Protein AF-A0A441Y5N7-F1 (afdb_monomer)

pLDDT: mean 93.0, std 8.42, range [45.09, 98.5]

Secondary structure (DSSP, 8-state):
--HHHHHHHHHHHHHHHHHHHTTT-GGGHHHHHHHHHHHHHHHT--HHHHHHHHHHHHHHHHHHHHHHHHHH-TTSTTTTT-S--

Radius of gyration: 15.26 Å; Cα contacts (8 Å, |Δi|>4): 60; chains: 1; bounding box: 32×27×36 Å

Foldseek 3Di:
DDPVVLVVVLVVLQVLLVLLVCLPDPVCVVVLLVVLVVCCVVVVHDSVVSSVVSSVVSPVSNVVSLVVLVVCPCPDPSNVRHPSD

Solvent-accessible surface area (backbone atoms only — not comparable to full-atom values): 4674 Å² total; per-residue (Å²): 131,54,74,67,58,50,52,51,52,50,52,52,42,45,51,56,41,49,50,26,50,55,50,79,40,70,88,47,49,67,58,54,53,50,52,22,49,57,46,13,65,76,68,74,44,60,51,69,60,35,42,52,50,52,51,51,49,26,45,50,47,27,55,52,49,36,51,49,42,58,74,62,33,79,87,28,76,60,41,71,65,37,80,71,120

Mean predicted aligned error: 3.82 Å

Structure (mmCIF, N/CA/C/O backbone):
data_AF-A0A441Y5N7-F1
#
_entry.id   AF-A0A441Y5N7-F1
#
loop_
_atom_site.group_PDB
_atom_site.id
_atom_site.type_symbol
_atom_site.label_atom_id
_atom_site.label_alt_id
_atom_site.label_comp_id
_atom_site.label_asym_id
_atom_site.label_entity_id
_atom_site.label_seq_id
_atom_site.pdbx_PDB_ins_code
_atom_site.Cartn_x
_atom_site.Cartn_y
_atom_site.Cartn_z
_atom_site.occupancy
_atom_site.B_iso_or_equiv
_atom_site.auth_seq_id
_atom_site.auth_comp_id
_atom_site.auth_asym_id
_atom_site.auth_atom_id
_atom_site.pdbx_PDB_model_num
ATOM 1 N N . MET A 1 1 ? 13.739 5.798 -22.119 1.00 72.19 1 MET A N 1
ATOM 2 C CA . MET A 1 1 ? 13.501 6.114 -20.69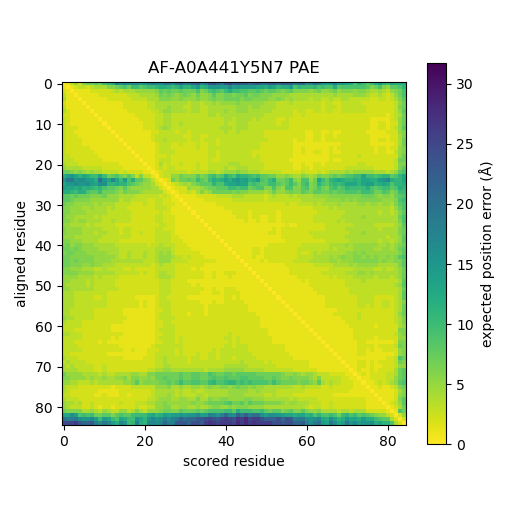3 1.00 72.19 1 MET A CA 1
ATOM 3 C C . MET A 1 1 ? 14.714 6.872 -20.177 1.00 72.19 1 MET A C 1
ATOM 5 O O . MET A 1 1 ? 15.820 6.405 -20.417 1.00 72.19 1 MET A O 1
ATOM 9 N N . THR A 1 2 ? 14.541 8.045 -19.565 1.00 94.19 2 THR A N 1
ATOM 10 C CA . THR A 1 2 ? 15.670 8.760 -18.940 1.00 94.19 2 THR A CA 1
ATOM 11 C C . THR A 1 2 ? 16.080 8.054 -17.640 1.00 94.19 2 THR A C 1
ATOM 13 O O . THR A 1 2 ? 15.248 7.351 -17.058 1.00 94.19 2 THR A O 1
ATOM 16 N N . PRO A 1 3 ? 17.322 8.228 -17.152 1.00 93.69 3 PRO A N 1
ATOM 17 C CA . PRO A 1 3 ? 17.739 7.671 -15.863 1.00 93.69 3 PRO A CA 1
ATOM 18 C C . PRO A 1 3 ? 16.813 8.084 -14.709 1.00 93.69 3 PRO A C 1
ATOM 20 O O . PRO A 1 3 ? 16.336 7.228 -13.972 1.00 93.69 3 PRO A O 1
ATOM 23 N N . ALA A 1 4 ? 16.441 9.366 -14.645 1.00 95.62 4 ALA A N 1
ATOM 24 C CA . ALA A 1 4 ? 15.522 9.882 -13.630 1.00 95.62 4 ALA A CA 1
ATOM 25 C C . ALA A 1 4 ? 14.132 9.219 -13.684 1.00 95.62 4 ALA A C 1
ATOM 27 O O . ALA A 1 4 ? 13.560 8.881 -12.651 1.00 95.62 4 ALA A O 1
ATO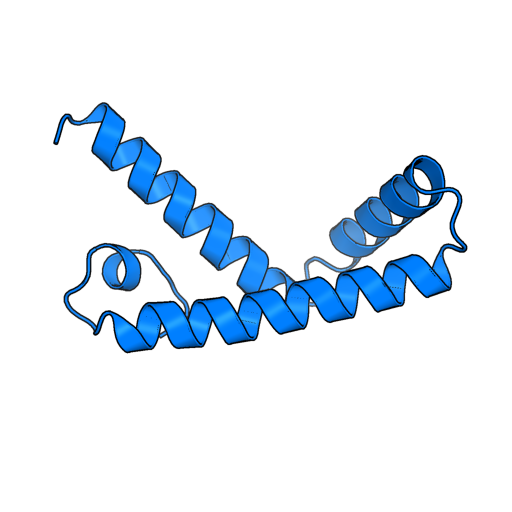M 28 N N . LEU A 1 5 ? 13.592 8.972 -14.886 1.00 94.88 5 LEU A N 1
ATOM 29 C CA . LEU A 1 5 ? 12.302 8.291 -15.028 1.00 94.88 5 LEU A CA 1
ATOM 30 C C . LEU A 1 5 ? 12.373 6.832 -14.554 1.00 94.88 5 LEU A C 1
ATOM 32 O O . LEU A 1 5 ? 11.409 6.321 -13.988 1.00 94.88 5 LEU A O 1
ATOM 36 N N . ARG A 1 6 ? 13.522 6.170 -14.744 1.00 94.69 6 ARG A N 1
ATOM 37 C CA . ARG A 1 6 ? 13.752 4.817 -14.224 1.00 94.69 6 ARG A CA 1
ATOM 38 C C . ARG A 1 6 ? 13.749 4.804 -12.702 1.00 94.69 6 ARG A C 1
ATOM 40 O O . ARG A 1 6 ? 13.069 3.971 -12.121 1.00 94.69 6 ARG A O 1
ATOM 47 N N . GLU A 1 7 ? 14.494 5.705 -12.070 1.00 96.31 7 GLU A N 1
ATOM 48 C CA . GLU A 1 7 ? 14.559 5.805 -10.605 1.00 96.31 7 GLU A CA 1
ATOM 49 C C . GLU A 1 7 ? 13.185 6.084 -9.999 1.00 96.31 7 GLU A C 1
ATOM 51 O O . GLU A 1 7 ? 12.801 5.442 -9.025 1.00 96.31 7 GLU A O 1
ATOM 56 N N . TYR A 1 8 ? 12.402 6.957 -10.635 1.00 96.50 8 TYR A N 1
ATOM 57 C CA . TYR A 1 8 ? 11.033 7.224 -10.213 1.00 96.50 8 TYR A CA 1
ATOM 58 C C . TYR A 1 8 ? 10.143 5.976 -10.301 1.00 96.50 8 TYR A C 1
ATOM 60 O O . TYR A 1 8 ? 9.395 5.681 -9.371 1.00 96.50 8 TYR A O 1
ATOM 68 N N . ALA A 1 9 ? 10.260 5.198 -11.381 1.00 95.31 9 ALA A N 1
ATOM 69 C CA . ALA A 1 9 ? 9.523 3.944 -11.530 1.00 95.31 9 ALA A CA 1
ATOM 70 C C . ALA A 1 9 ? 9.943 2.886 -10.492 1.00 95.31 9 ALA A C 1
ATOM 72 O O . ALA A 1 9 ? 9.089 2.155 -9.984 1.00 95.31 9 ALA A O 1
ATOM 73 N N . VAL A 1 10 ? 11.235 2.821 -10.146 1.00 95.94 10 VAL A N 1
ATOM 74 C CA . VAL A 1 10 ? 11.736 1.947 -9.070 1.00 95.94 10 VAL A CA 1
ATOM 75 C C . VAL A 1 10 ? 11.140 2.369 -7.731 1.00 95.94 10 VAL A C 1
ATOM 77 O O . VAL A 1 10 ? 10.532 1.544 -7.056 1.00 95.94 10 VAL A O 1
ATOM 80 N N . ALA A 1 11 ? 11.250 3.649 -7.371 1.00 96.38 11 ALA A N 1
ATOM 81 C CA . ALA A 1 11 ? 10.710 4.168 -6.117 1.00 96.38 11 ALA A CA 1
ATOM 82 C C . ALA 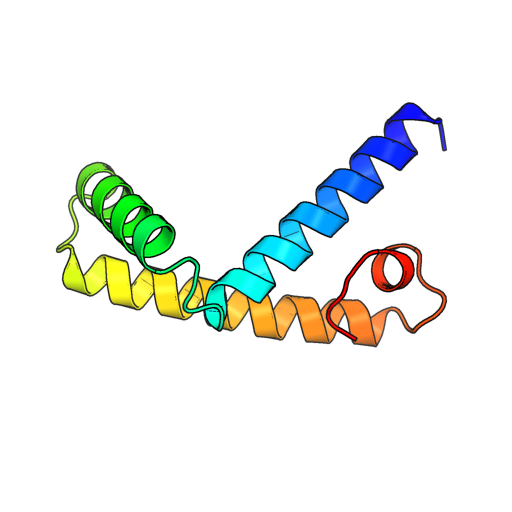A 1 11 ? 9.194 3.938 -6.011 1.00 96.38 11 ALA A C 1
ATOM 84 O O . ALA A 1 11 ? 8.712 3.471 -4.982 1.00 96.38 11 ALA A O 1
ATOM 85 N N . GLY A 1 12 ? 8.451 4.186 -7.094 1.00 96.38 12 GLY A N 1
ATOM 86 C CA . GLY A 1 12 ? 7.017 3.908 -7.159 1.00 96.38 12 GLY A CA 1
ATOM 87 C C . GLY A 1 12 ? 6.693 2.431 -6.932 1.00 96.38 12 GLY A C 1
ATOM 88 O O . GLY A 1 12 ? 5.814 2.117 -6.136 1.00 96.38 12 GLY A O 1
ATOM 89 N N . THR A 1 13 ? 7.444 1.524 -7.562 1.00 97.06 13 THR A N 1
ATOM 90 C CA . THR A 1 13 ? 7.264 0.075 -7.370 1.00 97.06 13 THR A CA 1
ATOM 91 C C . THR A 1 13 ? 7.525 -0.333 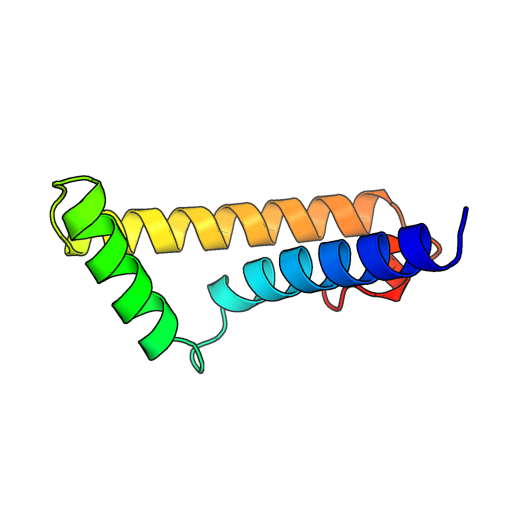-5.920 1.00 97.06 13 THR A C 1
ATOM 93 O O . THR A 1 13 ? 6.703 -1.022 -5.324 1.00 97.06 13 THR A O 1
ATOM 96 N N . LEU A 1 14 ? 8.625 0.142 -5.329 1.00 96.19 14 LEU A N 1
ATOM 97 C CA . LEU A 1 14 ? 8.987 -0.168 -3.944 1.00 96.19 14 LEU A CA 1
ATOM 98 C C . LEU A 1 14 ? 7.967 0.379 -2.937 1.00 96.19 14 LEU A C 1
ATOM 100 O O . LEU A 1 14 ? 7.668 -0.289 -1.953 1.00 96.19 14 LEU A O 1
ATOM 104 N N . HIS A 1 15 ? 7.399 1.566 -3.172 1.00 95.62 15 HIS A N 1
ATOM 105 C CA . HIS A 1 15 ? 6.353 2.114 -2.306 1.00 95.62 15 HIS A CA 1
ATOM 106 C C . HIS A 1 15 ? 5.065 1.287 -2.349 1.00 95.62 15 HIS A C 1
ATOM 108 O O . HIS A 1 15 ? 4.469 1.042 -1.300 1.00 95.62 15 HIS A O 1
ATOM 114 N N . LEU A 1 16 ? 4.643 0.846 -3.537 1.00 96.44 16 LEU A N 1
ATOM 115 C CA . LEU A 1 16 ? 3.453 0.005 -3.688 1.00 96.44 16 LEU A CA 1
ATOM 116 C C . LEU A 1 16 ? 3.656 -1.374 -3.046 1.00 96.44 16 LEU A C 1
ATOM 118 O O . LEU A 1 16 ? 2.751 -1.865 -2.371 1.00 96.44 16 LEU A O 1
ATOM 122 N N . ASP A 1 17 ? 4.851 -1.950 -3.192 1.00 95.44 17 ASP A N 1
ATOM 123 C CA . ASP A 1 17 ? 5.221 -3.226 -2.574 1.00 95.44 17 ASP A CA 1
ATOM 124 C C . ASP A 1 17 ? 5.297 -3.126 -1.045 1.00 95.44 17 ASP A C 1
ATOM 126 O O . ASP A 1 17 ? 4.733 -3.952 -0.329 1.00 95.44 17 ASP A O 1
ATOM 130 N N . HIS A 1 18 ? 5.902 -2.056 -0.526 1.00 93.25 18 HIS A N 1
ATOM 131 C CA . HIS A 1 18 ? 5.942 -1.799 0.910 1.00 93.25 18 HIS A CA 1
ATOM 132 C C . HIS A 1 18 ? 4.537 -1.611 1.497 1.00 93.25 18 HIS A C 1
ATOM 134 O O . HIS A 1 18 ? 4.231 -2.181 2.543 1.00 93.25 18 HIS A O 1
ATOM 140 N N . LEU A 1 19 ? 3.655 -0.874 0.811 1.00 93.88 19 LEU A N 1
ATOM 141 C CA . LEU A 1 19 ? 2.269 -0.698 1.249 1.00 93.88 19 LEU A CA 1
ATOM 142 C C . LEU A 1 19 ? 1.515 -2.037 1.311 1.00 93.88 19 LEU A C 1
ATOM 144 O O . LEU A 1 19 ? 0.750 -2.258 2.247 1.00 93.88 19 LEU A O 1
ATOM 148 N N . ALA A 1 20 ? 1.763 -2.948 0.364 1.00 94.44 20 ALA A N 1
ATOM 149 C CA . ALA A 1 20 ? 1.217 -4.304 0.403 1.00 94.44 20 ALA A CA 1
ATOM 150 C C . ALA A 1 20 ? 1.749 -5.092 1.612 1.00 94.44 20 ALA A C 1
ATOM 152 O O . ALA A 1 20 ? 0.975 -5.708 2.345 1.00 94.44 20 ALA A O 1
ATOM 153 N N . ALA A 1 21 ? 3.053 -5.005 1.891 1.00 92.38 21 ALA A N 1
ATOM 154 C CA . ALA A 1 21 ? 3.673 -5.676 3.034 1.00 92.38 21 ALA A CA 1
ATOM 155 C C . ALA A 1 21 ? 3.153 -5.177 4.399 1.00 92.38 21 ALA A C 1
ATOM 157 O O . ALA A 1 21 ? 3.166 -5.924 5.382 1.00 92.38 21 ALA A O 1
ATOM 158 N N . MET A 1 22 ? 2.652 -3.939 4.488 1.00 92.50 22 MET A N 1
ATOM 159 C CA . MET A 1 22 ? 2.085 -3.394 5.729 1.00 92.50 22 MET A CA 1
ATOM 160 C C . MET A 1 22 ? 0.828 -4.135 6.212 1.00 92.50 22 MET A C 1
ATOM 162 O O . MET A 1 22 ? 0.520 -4.062 7.409 1.00 92.50 22 MET A O 1
ATOM 166 N N . ALA A 1 23 ? 0.106 -4.842 5.333 1.00 91.00 23 ALA A N 1
ATOM 167 C CA . ALA A 1 23 ? -1.080 -5.614 5.709 1.00 91.00 23 ALA A CA 1
ATOM 168 C C . ALA A 1 23 ? -0.745 -6.673 6.777 1.00 91.00 23 ALA A C 1
ATOM 170 O O . ALA A 1 23 ? -1.321 -6.654 7.869 1.00 91.00 23 ALA A O 1
ATOM 171 N N . ASP A 1 24 ? 0.277 -7.492 6.515 1.00 80.12 24 ASP A N 1
ATOM 172 C CA . ASP A 1 24 ? 0.639 -8.655 7.337 1.00 80.12 24 ASP A CA 1
ATOM 173 C C . ASP A 1 24 ? 1.772 -8.376 8.337 1.00 80.12 24 ASP A C 1
ATOM 175 O O . ASP A 1 24 ? 2.000 -9.144 9.277 1.00 80.12 24 ASP A O 1
ATOM 179 N N . ASN A 1 25 ? 2.494 -7.263 8.178 1.00 76.75 25 ASN A N 1
ATOM 180 C CA . ASN A 1 25 ? 3.653 -6.977 9.011 1.00 76.75 25 ASN A CA 1
ATOM 181 C C . ASN A 1 25 ? 3.258 -6.433 10.398 1.00 76.75 25 ASN A C 1
ATOM 183 O O . ASN A 1 25 ? 2.797 -5.296 10.557 1.00 76.75 25 ASN A O 1
ATOM 187 N N . ASN A 1 26 ? 3.485 -7.247 11.431 1.00 76.81 26 ASN A N 1
ATOM 188 C CA . ASN A 1 26 ? 3.305 -6.853 12.829 1.00 76.81 26 ASN A CA 1
ATOM 189 C C . ASN A 1 26 ? 4.358 -5.847 13.318 1.00 76.81 26 ASN A C 1
ATOM 191 O O . ASN A 1 26 ? 4.087 -5.128 14.282 1.00 76.81 26 ASN A O 1
ATOM 195 N N . ALA A 1 27 ? 5.521 -5.752 12.663 1.00 81.12 27 ALA A N 1
ATOM 196 C CA . ALA A 1 27 ? 6.548 -4.768 13.012 1.00 81.12 27 ALA A CA 1
ATOM 197 C C . ALA A 1 27 ? 6.035 -3.325 12.843 1.00 81.12 27 ALA A C 1
ATOM 199 O O . ALA A 1 27 ? 6.364 -2.447 13.635 1.00 81.12 27 ALA A O 1
ATOM 200 N N . GLU A 1 28 ? 5.119 -3.108 11.895 1.00 83.94 28 GLU A N 1
ATOM 201 C CA . GLU A 1 28 ? 4.538 -1.799 11.578 1.00 83.94 28 GLU A CA 1
ATOM 202 C C . GLU A 1 28 ? 3.289 -1.464 12.414 1.00 83.94 28 GLU A C 1
ATOM 204 O O . GLU A 1 28 ? 2.544 -0.532 12.106 1.00 83.94 28 GLU A O 1
ATOM 209 N N . LYS A 1 29 ? 3.011 -2.208 13.494 1.00 88.38 29 LYS A N 1
ATOM 210 C CA . LYS A 1 29 ? 1.804 -2.000 14.314 1.00 88.38 29 LYS A CA 1
ATOM 211 C C . LYS A 1 29 ? 1.695 -0.571 14.858 1.00 88.38 29 LYS A C 1
ATOM 213 O O . LYS A 1 29 ? 0.604 -0.004 14.858 1.00 88.38 29 LYS A O 1
ATOM 218 N N . HIS A 1 30 ? 2.807 0.017 15.298 1.00 91.38 30 HIS A N 1
ATOM 219 C CA . HIS A 1 30 ? 2.826 1.395 15.801 1.00 91.38 30 HIS A CA 1
ATOM 220 C C . HIS A 1 30 ? 2.563 2.421 14.696 1.00 91.38 30 HIS A C 1
ATOM 222 O O . HIS A 1 30 ? 1.821 3.376 14.919 1.00 91.38 30 HIS A O 1
ATOM 228 N N . VAL A 1 31 ? 3.105 2.192 13.497 1.00 91.94 31 VAL A N 1
ATOM 229 C CA . VAL A 1 31 ? 2.866 3.047 12.328 1.00 91.94 31 VAL A CA 1
ATOM 230 C C . VAL A 1 31 ? 1.397 2.983 11.920 1.00 91.94 31 VAL A C 1
ATOM 232 O O . VAL A 1 31 ? 0.753 4.023 11.815 1.00 91.94 31 VAL A O 1
ATOM 235 N N . LYS A 1 32 ? 0.818 1.780 11.809 1.00 93.81 32 LYS A N 1
ATOM 236 C CA . LYS A 1 32 ? -0.615 1.598 11.518 1.00 93.81 32 LYS A CA 1
ATOM 237 C C . LYS A 1 32 ? -1.513 2.269 12.560 1.00 93.81 32 LYS A C 1
ATOM 239 O O . LYS A 1 32 ? -2.501 2.903 12.201 1.00 93.81 32 LYS A O 1
ATOM 244 N N . ALA A 1 33 ? -1.165 2.169 13.844 1.00 94.56 33 ALA A N 1
ATOM 245 C CA . ALA A 1 33 ? -1.922 2.812 14.916 1.00 94.56 33 ALA A CA 1
ATOM 246 C C . ALA A 1 33 ? -1.882 4.344 14.824 1.00 94.56 33 ALA A C 1
ATOM 248 O O . ALA A 1 33 ? -2.916 4.986 15.001 1.00 94.56 33 ALA A O 1
ATOM 249 N N . ARG A 1 34 ? -0.711 4.919 14.522 1.00 96.44 34 ARG A N 1
ATOM 250 C CA . ARG A 1 34 ? -0.556 6.361 14.308 1.00 96.44 34 ARG A CA 1
ATOM 251 C C . ARG A 1 34 ? -1.367 6.834 13.101 1.00 96.44 34 ARG A C 1
ATOM 253 O O . ARG A 1 34 ? -2.128 7.784 13.233 1.00 96.44 34 ARG A O 1
ATOM 260 N N . LEU A 1 35 ? -1.251 6.144 11.966 1.00 95.75 35 LEU A N 1
ATOM 261 C CA . LEU A 1 35 ? -1.998 6.477 10.751 1.00 95.75 35 LEU A CA 1
ATOM 262 C C . LEU A 1 35 ? -3.511 6.429 10.985 1.00 95.75 35 LEU A C 1
ATOM 264 O O . LEU A 1 35 ? -4.225 7.324 10.552 1.00 95.75 35 LEU A O 1
ATOM 268 N N . ALA A 1 36 ? -4.007 5.428 11.716 1.00 97.25 36 ALA A N 1
ATOM 269 C CA . ALA A 1 36 ? -5.426 5.349 12.050 1.00 97.25 36 ALA A CA 1
ATOM 270 C C . ALA A 1 36 ? -5.897 6.523 12.929 1.00 97.25 36 ALA A C 1
ATOM 272 O O . ALA A 1 36 ? -7.017 6.993 12.754 1.00 97.25 36 ALA A O 1
ATOM 273 N N . ALA A 1 37 ? -5.056 7.011 13.848 1.00 98.12 37 ALA A N 1
ATOM 274 C CA . ALA A 1 37 ? -5.372 8.182 14.666 1.00 98.12 37 ALA A CA 1
ATOM 275 C C . ALA A 1 37 ? -5.442 9.461 13.820 1.00 98.12 37 ALA A C 1
ATOM 277 O O . ALA A 1 37 ? -6.438 10.175 13.878 1.00 98.12 37 ALA A O 1
ATOM 278 N N . GLU A 1 38 ? -4.438 9.692 12.972 1.00 98.12 38 GLU A N 1
ATOM 279 C CA . GLU A 1 38 ? -4.405 10.840 12.056 1.00 98.12 38 GLU A CA 1
ATOM 280 C C . GLU A 1 38 ? -5.598 10.821 11.080 1.00 98.12 38 GLU A C 1
ATOM 282 O O . GLU A 1 38 ? -6.229 11.849 10.838 1.00 98.12 38 GLU A O 1
ATOM 287 N N . LEU A 1 39 ? -5.965 9.643 10.563 1.00 97.94 39 LEU A N 1
ATOM 288 C CA . LEU A 1 39 ? -7.132 9.468 9.694 1.00 97.94 39 LEU A CA 1
ATOM 289 C C . LEU A 1 39 ? -8.456 9.669 10.441 1.00 97.94 39 LEU A C 1
ATOM 291 O O . LEU A 1 39 ? -9.375 10.261 9.887 1.00 97.94 39 LEU A O 1
ATOM 295 N N . SER A 1 40 ? -8.565 9.204 11.687 1.00 98.50 40 SER A N 1
ATOM 296 C CA . SER A 1 40 ? -9.753 9.405 12.527 1.00 98.50 40 SER A CA 1
ATOM 297 C C . SER A 1 40 ? -10.030 10.887 12.755 1.00 98.50 40 SER A C 1
ATOM 299 O O . SER A 1 40 ? -11.163 11.327 12.554 1.00 98.50 40 SER A O 1
ATOM 301 N N . GLU A 1 41 ? -8.993 11.664 13.070 1.00 98.25 41 GLU A N 1
ATOM 302 C CA . GLU A 1 41 ? -9.097 13.118 13.202 1.00 98.25 41 GLU A CA 1
ATOM 303 C C . GLU A 1 41 ? -9.467 13.784 11.872 1.00 98.25 41 GLU A C 1
ATOM 305 O O . GLU A 1 41 ? -10.411 14.573 11.820 1.00 98.25 41 GLU A O 1
ATOM 310 N N . ALA A 1 42 ? -8.773 13.440 10.783 1.00 98.19 42 ALA A N 1
ATOM 311 C CA . ALA A 1 42 ? -8.991 14.061 9.477 1.00 98.19 42 ALA A CA 1
ATOM 312 C C . ALA A 1 42 ? -10.375 13.756 8.876 1.00 98.19 42 ALA A C 1
ATOM 314 O O . ALA A 1 42 ? -10.946 14.599 8.185 1.00 98.19 42 ALA A O 1
ATOM 315 N N . LEU A 1 43 ? -10.910 12.558 9.122 1.00 97.50 43 LEU A N 1
ATOM 316 C CA . LEU A 1 43 ? -12.196 12.101 8.587 1.00 97.50 43 LEU A CA 1
ATOM 317 C C . LEU A 1 43 ? -13.372 12.364 9.540 1.00 97.50 43 LEU A C 1
ATOM 319 O O . LEU A 1 43 ? -14.522 12.203 9.134 1.00 97.50 43 LEU A O 1
ATOM 323 N N . GLY A 1 44 ? -13.112 12.737 10.798 1.00 97.81 44 GLY A N 1
ATOM 324 C CA . GLY A 1 44 ? -14.145 12.888 11.827 1.00 97.81 44 GLY A CA 1
ATOM 325 C C . GLY A 1 44 ? -14.869 11.577 12.159 1.00 97.81 44 GLY A C 1
ATOM 326 O O . GLY A 1 44 ? -16.048 11.594 12.512 1.00 97.81 44 GLY A O 1
ATOM 327 N N . GLN A 1 45 ? -14.188 10.438 12.007 1.00 98.19 45 GLN A N 1
ATOM 328 C CA . GLN A 1 45 ? -14.749 9.096 12.198 1.00 98.19 45 GLN A CA 1
ATOM 329 C C . GLN A 1 45 ? -14.213 8.436 13.476 1.00 98.19 45 GLN A C 1
ATOM 331 O O . GLN A 1 45 ? -13.080 8.725 13.871 1.00 98.19 45 GLN A O 1
ATOM 336 N N . PRO A 1 46 ? -14.966 7.519 14.116 1.00 98.38 46 PRO A N 1
ATOM 337 C CA . PRO A 1 46 ? -14.479 6.779 15.278 1.00 98.38 46 PRO A CA 1
ATOM 338 C C . PRO A 1 46 ? -13.186 6.010 14.978 1.00 98.38 46 PRO A C 1
ATOM 340 O O . PRO A 1 46 ? -13.058 5.360 13.941 1.00 98.38 46 PRO A O 1
ATOM 343 N N . LEU A 1 47 ? -12.227 6.052 15.907 1.00 97.94 47 LEU A N 1
ATOM 344 C CA . LEU A 1 47 ? -10.901 5.456 15.713 1.00 97.94 47 LEU A CA 1
ATOM 345 C C . LEU A 1 47 ? -10.952 3.955 15.398 1.0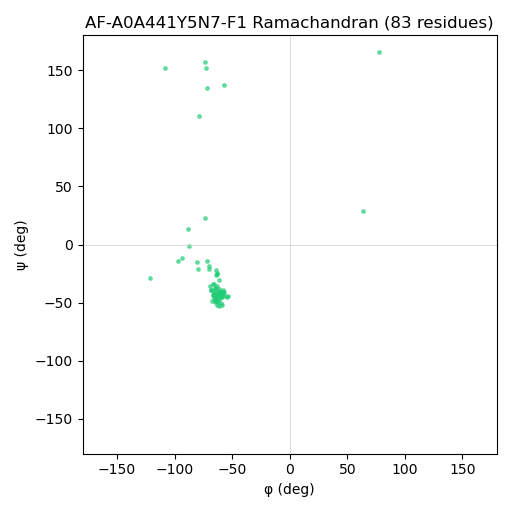0 97.94 47 LEU A C 1
ATOM 347 O O . LEU A 1 47 ? -10.180 3.478 14.569 1.00 97.94 47 LEU A O 1
ATOM 351 N N . ASP A 1 48 ? -11.842 3.206 16.047 1.00 97.12 48 ASP A N 1
ATOM 352 C CA . ASP A 1 48 ? -11.961 1.764 15.813 1.00 97.12 48 ASP A CA 1
ATOM 353 C C . ASP A 1 48 ? -12.539 1.446 14.426 1.00 97.12 48 ASP A C 1
ATOM 355 O O . ASP A 1 48 ? -12.046 0.530 13.763 1.00 97.12 48 ASP A O 1
ATOM 359 N N . ASP A 1 49 ? -13.471 2.265 13.929 1.00 97.88 49 ASP A N 1
ATOM 360 C CA . ASP A 1 49 ? -13.986 2.149 12.561 1.00 97.88 49 ASP A CA 1
ATOM 361 C C . ASP A 1 49 ? -12.867 2.419 11.546 1.00 97.88 49 ASP A C 1
ATOM 363 O O . ASP A 1 49 ? -12.659 1.645 10.611 1.00 97.88 49 ASP A O 1
ATOM 367 N N . VAL A 1 50 ? -12.075 3.474 11.764 1.00 98.12 50 VAL A N 1
ATOM 368 C CA . VAL A 1 50 ? -10.942 3.817 10.892 1.00 98.12 50 VAL A CA 1
ATOM 369 C C . VAL A 1 50 ? -9.852 2.751 10.924 1.00 98.12 50 VAL A C 1
ATOM 371 O O . VAL A 1 50 ? -9.288 2.430 9.880 1.00 98.12 50 VAL A O 1
ATOM 374 N N . ARG A 1 51 ? -9.562 2.149 12.084 1.00 96.62 51 ARG A N 1
ATOM 375 C CA . ARG A 1 51 ? -8.628 1.015 12.180 1.00 96.62 51 ARG A CA 1
ATOM 376 C C . ARG A 1 51 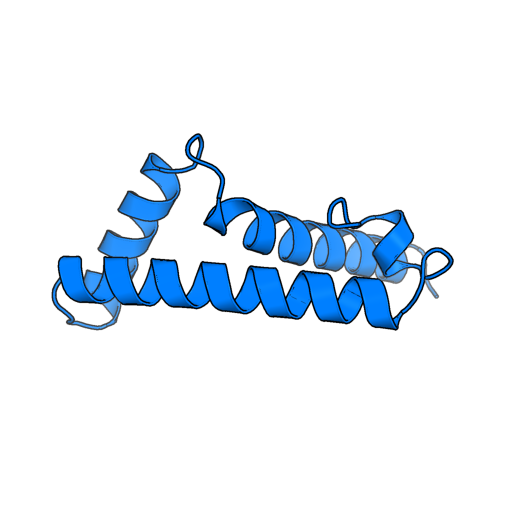? -9.084 -0.154 11.317 1.00 96.62 51 ARG A C 1
ATOM 378 O O . ARG A 1 51 ? -8.262 -0.722 10.598 1.00 96.62 51 ARG A O 1
ATOM 385 N N . GLN A 1 52 ? -10.372 -0.492 11.370 1.00 96.25 52 GLN A N 1
ATOM 386 C CA . GLN A 1 52 ? -10.927 -1.570 10.559 1.00 96.25 52 GLN A CA 1
ATOM 387 C C . GLN A 1 52 ? -10.885 -1.228 9.065 1.00 96.25 52 GLN A C 1
ATOM 389 O O . GLN A 1 52 ? -10.485 -2.064 8.256 1.00 96.25 52 GLN A O 1
ATOM 394 N N . LEU A 1 53 ? -11.237 0.004 8.69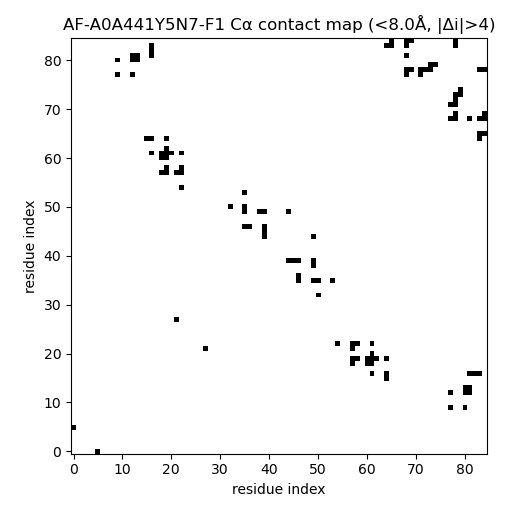2 1.00 97.25 53 LEU A N 1
ATOM 395 C CA . LEU A 1 53 ? -11.172 0.473 7.307 1.00 97.25 53 LEU A CA 1
ATOM 396 C C . LEU A 1 53 ? -9.736 0.473 6.767 1.00 97.25 53 LEU A C 1
ATOM 398 O O . LEU A 1 53 ? -9.507 0.001 5.656 1.00 97.25 53 LEU A O 1
ATOM 402 N N . LEU A 1 54 ? -8.764 0.934 7.558 1.00 96.44 54 LEU A N 1
ATOM 403 C CA . LEU A 1 54 ? -7.347 0.919 7.193 1.00 96.44 54 LEU A CA 1
ATOM 404 C C . LEU A 1 54 ? -6.835 -0.514 7.015 1.00 96.44 54 LEU A C 1
ATOM 406 O O . LEU A 1 54 ? -6.144 -0.798 6.040 1.00 96.44 54 LEU A O 1
ATOM 410 N N . ALA A 1 55 ? -7.195 -1.431 7.917 1.00 95.06 55 ALA A N 1
ATOM 411 C CA . ALA A 1 55 ? -6.841 -2.842 7.783 1.00 95.06 55 ALA A CA 1
ATOM 412 C C . ALA A 1 55 ? -7.426 -3.458 6.499 1.00 95.06 55 ALA A C 1
ATOM 414 O O . ALA A 1 55 ? -6.709 -4.139 5.765 1.00 95.06 55 ALA A O 1
ATOM 415 N N . ASN A 1 56 ? -8.694 -3.167 6.192 1.00 96.38 56 ASN A N 1
ATOM 416 C CA . ASN A 1 56 ? -9.353 -3.636 4.972 1.00 96.38 56 ASN A CA 1
ATOM 417 C C . ASN A 1 56 ? -8.681 -3.074 3.712 1.00 96.38 56 ASN A C 1
ATOM 419 O O . ASN A 1 56 ? -8.445 -3.822 2.767 1.00 96.38 56 ASN A O 1
ATOM 423 N N . LEU A 1 57 ? -8.338 -1.782 3.707 1.00 97.00 57 LEU A N 1
ATOM 424 C CA . LEU A 1 57 ? -7.656 -1.127 2.590 1.00 97.00 57 LEU A CA 1
ATOM 425 C C . LEU A 1 57 ? -6.283 -1.747 2.325 1.00 97.00 57 LEU A C 1
ATOM 427 O O . LEU A 1 57 ? -5.966 -2.059 1.181 1.00 97.00 57 LEU A O 1
ATOM 431 N N . LEU A 1 58 ? -5.482 -1.960 3.372 1.00 95.94 58 LEU A N 1
ATOM 432 C CA . LEU A 1 58 ? -4.159 -2.573 3.233 1.00 95.94 58 LEU A CA 1
ATOM 433 C C . LEU A 1 58 ? -4.262 -4.015 2.726 1.00 95.94 58 LEU A C 1
ATOM 435 O O . LEU A 1 58 ? -3.494 -4.409 1.852 1.00 95.94 58 LEU A O 1
ATOM 439 N N . SER A 1 59 ? -5.227 -4.788 3.231 1.00 95.94 59 SER A N 1
ATOM 440 C CA . SER A 1 59 ? -5.461 -6.164 2.782 1.00 95.94 59 SER A CA 1
ATOM 441 C C . SER A 1 59 ? -5.914 -6.228 1.318 1.00 95.94 59 SER A C 1
ATOM 443 O O . SER A 1 59 ? -5.389 -7.039 0.555 1.00 95.94 59 SER A O 1
ATOM 445 N N . ALA A 1 60 ? -6.831 -5.346 0.907 1.00 97.88 60 ALA A N 1
ATOM 446 C CA . ALA A 1 60 ? -7.279 -5.249 -0.480 1.00 97.88 60 ALA A CA 1
ATOM 447 C C . ALA A 1 60 ? -6.121 -4.870 -1.415 1.00 97.88 60 ALA A C 1
ATOM 449 O O . ALA A 1 60 ? -5.858 -5.586 -2.380 1.00 97.88 60 ALA A O 1
ATOM 450 N N . HIS A 1 61 ? -5.365 -3.821 -1.071 1.00 97.44 61 HIS A N 1
ATOM 451 C CA . HIS A 1 61 ? -4.189 -3.401 -1.837 1.00 97.44 61 HIS A CA 1
ATOM 452 C C . HIS A 1 61 ? -3.153 -4.524 -1.950 1.00 97.44 61 HIS A C 1
ATOM 454 O O . HIS A 1 61 ? -2.628 -4.762 -3.031 1.00 97.44 61 HIS A O 1
ATOM 460 N N . ALA A 1 62 ? -2.880 -5.261 -0.869 1.00 96.19 62 ALA A N 1
ATOM 461 C CA . ALA A 1 62 ? -1.932 -6.373 -0.908 1.00 96.19 62 ALA A CA 1
ATOM 462 C C . ALA A 1 62 ? -2.363 -7.480 -1.886 1.00 96.19 62 ALA A C 1
ATOM 464 O O . ALA A 1 62 ? -1.543 -7.980 -2.662 1.00 96.19 62 ALA A O 1
ATOM 465 N N . ALA A 1 63 ? -3.650 -7.838 -1.888 1.00 96.62 63 ALA A N 1
ATOM 466 C CA . ALA A 1 63 ? -4.197 -8.827 -2.812 1.00 96.62 63 ALA A CA 1
ATOM 467 C C . ALA A 1 63 ? -4.151 -8.343 -4.272 1.00 96.62 63 ALA A C 1
ATOM 469 O O . ALA A 1 63 ? -3.710 -9.082 -5.157 1.00 96.62 63 ALA A O 1
ATOM 470 N N . GLU A 1 64 ? -4.564 -7.100 -4.520 1.00 97.88 64 GLU A N 1
ATOM 471 C CA . GLU A 1 64 ? -4.557 -6.475 -5.847 1.00 97.88 64 GLU A CA 1
ATOM 472 C C . GLU A 1 64 ? -3.136 -6.330 -6.395 1.00 97.88 64 GLU A C 1
ATOM 474 O O . GLU A 1 64 ? -2.876 -6.687 -7.545 1.00 97.88 64 GLU A O 1
ATOM 479 N N . TRP A 1 65 ? -2.198 -5.881 -5.559 1.00 97.06 65 TRP A N 1
ATOM 480 C CA . TRP A 1 65 ? -0.790 -5.743 -5.911 1.00 97.06 65 TRP A CA 1
ATOM 481 C C . TRP A 1 65 ? -0.186 -7.085 -6.312 1.00 97.06 65 TRP A C 1
ATOM 483 O O . TRP A 1 65 ? 0.386 -7.204 -7.395 1.00 97.06 65 TRP A O 1
ATOM 493 N N . LYS A 1 66 ? -0.379 -8.127 -5.495 1.00 95.44 66 LYS A N 1
ATOM 494 C CA . LYS A 1 66 ? 0.115 -9.471 -5.809 1.00 95.44 66 LYS A CA 1
ATOM 495 C C . LYS A 1 66 ? -0.476 -10.004 -7.115 1.00 95.44 66 LYS A C 1
ATOM 497 O O . LYS A 1 66 ? 0.246 -10.560 -7.942 1.00 95.44 66 LYS A O 1
ATOM 502 N N . ALA A 1 67 ? -1.780 -9.828 -7.330 1.00 96.75 67 ALA A N 1
ATOM 503 C CA . ALA A 1 67 ? -2.435 -10.240 -8.570 1.00 96.75 67 ALA A CA 1
ATOM 504 C C . ALA A 1 67 ? -1.877 -9.488 -9.790 1.00 96.75 67 ALA A C 1
ATOM 506 O O . ALA A 1 67 ? -1.589 -10.105 -10.818 1.00 96.75 67 ALA A O 1
ATOM 507 N N . PHE A 1 68 ? -1.668 -8.177 -9.663 1.00 96.69 68 PHE A N 1
ATOM 508 C CA . PHE A 1 68 ? -1.078 -7.341 -10.701 1.00 96.69 68 PHE A CA 1
ATOM 509 C C . PHE A 1 68 ? 0.346 -7.783 -11.052 1.00 96.69 68 PHE A C 1
ATOM 511 O O . PHE A 1 68 ? 0.605 -8.080 -12.218 1.00 96.69 68 PHE A O 1
ATOM 518 N N . VAL A 1 69 ? 1.244 -7.907 -10.067 1.00 95.69 69 VAL A N 1
ATOM 519 C CA . VAL A 1 69 ? 2.633 -8.354 -10.285 1.00 95.69 69 VAL A CA 1
ATOM 520 C C . VAL A 1 69 ? 2.661 -9.720 -10.977 1.00 95.69 69 VAL A C 1
ATOM 522 O O . VAL A 1 69 ? 3.371 -9.892 -11.970 1.00 95.69 69 VAL A O 1
ATOM 525 N N . ASN A 1 70 ? 1.820 -10.658 -10.534 1.00 94.44 70 ASN A N 1
ATOM 526 C CA . ASN A 1 70 ? 1.704 -11.979 -11.152 1.00 94.44 70 ASN A CA 1
ATOM 527 C C . ASN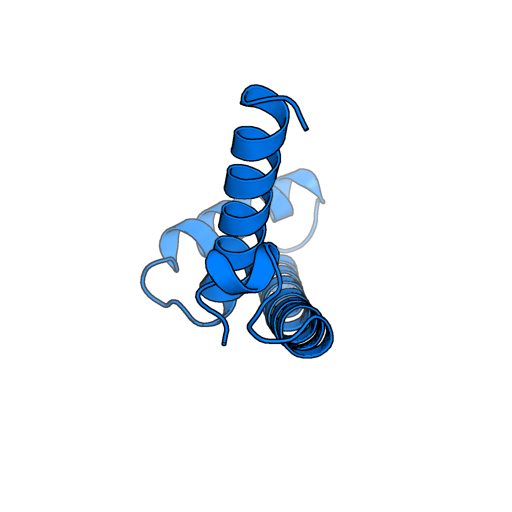 A 1 70 ? 1.217 -11.913 -12.606 1.00 94.44 70 ASN A C 1
ATOM 529 O O . ASN A 1 70 ? 1.753 -12.615 -13.463 1.00 94.44 70 ASN A O 1
ATOM 533 N N . SER A 1 71 ? 0.242 -11.051 -12.910 1.00 96.62 71 SER A N 1
ATOM 534 C CA . SER A 1 71 ? -0.276 -10.874 -14.275 1.00 96.62 71 SER A CA 1
ATOM 535 C C . SER A 1 71 ? 0.760 -10.325 -15.264 1.00 96.62 71 SER A C 1
ATOM 537 O O . SER A 1 71 ? 0.666 -10.598 -16.460 1.00 96.62 71 SER A O 1
ATOM 539 N N . LEU A 1 72 ? 1.764 -9.583 -14.781 1.00 95.62 72 LEU A N 1
ATOM 540 C CA . LEU A 1 72 ? 2.847 -9.044 -15.610 1.00 95.62 72 LEU A CA 1
ATOM 541 C C . LEU A 1 72 ? 3.926 -10.091 -15.932 1.00 95.62 72 LEU A C 1
ATOM 543 O O . LEU A 1 72 ? 4.682 -9.931 -16.892 1.00 95.62 72 LEU A O 1
ATOM 547 N N . GLY A 1 73 ? 4.004 -11.150 -15.126 1.00 91.81 73 GLY A N 1
ATOM 548 C CA . GLY A 1 73 ? 4.991 -12.214 -15.241 1.00 91.81 73 GLY A CA 1
ATOM 549 C C . GLY A 1 73 ? 6.385 -11.848 -14.699 1.00 91.81 73 GLY A C 1
ATOM 550 O O . GLY A 1 73 ? 6.711 -10.675 -14.479 1.00 91.81 73 GLY A O 1
ATOM 551 N N . PRO A 1 74 ? 7.249 -12.864 -14.511 1.00 88.44 74 PRO A N 1
ATOM 552 C CA . PRO A 1 74 ? 8.516 -12.738 -13.782 1.00 88.44 74 PRO A CA 1
ATOM 553 C C . PRO A 1 74 ? 9.584 -11.903 -14.505 1.00 88.44 74 PRO A C 1
ATOM 555 O O . PRO A 1 74 ? 10.536 -11.450 -13.881 1.00 88.44 74 PRO A O 1
ATOM 558 N N . GLY A 1 75 ? 9.449 -11.690 -15.818 1.00 91.00 75 GLY A N 1
ATOM 559 C CA . GLY A 1 75 ? 10.369 -10.859 -16.605 1.00 91.00 75 GLY A CA 1
ATOM 560 C C . GLY A 1 75 ? 10.007 -9.371 -16.631 1.00 91.00 75 GLY A C 1
ATOM 561 O O . GLY A 1 75 ? 10.692 -8.586 -17.287 1.00 91.00 75 GLY A O 1
ATOM 562 N N . SER A 1 76 ? 8.910 -8.976 -15.981 1.00 94.25 76 SER A N 1
ATOM 563 C CA . SER A 1 76 ? 8.465 -7.586 -15.986 1.00 94.25 76 SER A CA 1
ATOM 564 C C . SER A 1 76 ? 9.367 -6.698 -15.128 1.00 94.25 76 SER A C 1
ATOM 566 O O . SER A 1 76 ? 9.952 -7.136 -14.139 1.00 94.25 76 SER A O 1
ATOM 568 N N . PHE A 1 77 ? 9.449 -5.411 -15.484 1.00 94.62 77 PHE A N 1
ATOM 569 C CA . PHE A 1 77 ? 10.176 -4.422 -14.682 1.00 94.62 77 PHE A CA 1
ATOM 570 C C . PHE A 1 77 ? 9.700 -4.426 -13.224 1.00 94.62 77 PHE A C 1
ATOM 572 O O . PHE A 1 77 ? 10.525 -4.418 -12.320 1.00 94.62 77 PHE A O 1
ATOM 579 N N . VAL A 1 78 ? 8.382 -4.471 -13.009 1.00 95.12 78 VAL A N 1
ATOM 580 C CA . VAL A 1 78 ? 7.772 -4.438 -11.675 1.00 95.12 78 VAL A CA 1
ATOM 581 C C . VAL A 1 78 ? 8.146 -5.685 -10.873 1.00 95.12 78 VAL A C 1
ATOM 583 O O . VAL A 1 78 ? 8.604 -5.547 -9.744 1.00 95.12 78 VAL A O 1
ATOM 586 N N . ALA A 1 79 ? 8.039 -6.884 -11.459 1.00 92.75 79 ALA A N 1
ATOM 587 C CA . ALA A 1 79 ? 8.418 -8.131 -10.788 1.00 92.75 79 ALA A CA 1
ATOM 588 C C . ALA A 1 79 ? 9.915 -8.197 -10.432 1.00 92.75 79 ALA A C 1
ATOM 590 O O . ALA A 1 79 ? 10.291 -8.883 -9.491 1.00 92.75 79 ALA A O 1
ATOM 591 N N . GLY A 1 80 ? 10.773 -7.457 -11.144 1.00 93.00 80 GLY A N 1
ATOM 592 C CA . GLY A 1 80 ? 12.195 -7.343 -10.809 1.00 93.00 80 GLY A CA 1
ATOM 593 C C . GLY A 1 80 ? 12.500 -6.518 -9.551 1.00 93.00 80 GLY A C 1
ATOM 594 O O . GLY A 1 80 ? 13.627 -6.574 -9.064 1.00 93.00 80 GLY A O 1
ATOM 595 N N . TRP A 1 81 ? 11.532 -5.749 -9.039 1.00 93.69 81 TRP A N 1
ATOM 596 C CA . TRP A 1 81 ? 11.691 -4.900 -7.849 1.00 93.69 81 TRP A CA 1
ATOM 597 C C . TRP A 1 81 ? 10.709 -5.228 -6.723 1.00 93.69 81 TRP A C 1
ATOM 599 O O . TRP A 1 81 ? 11.030 -4.985 -5.563 1.00 93.69 81 TRP A O 1
ATOM 609 N N . ALA A 1 82 ? 9.525 -5.747 -7.047 1.00 90.62 82 ALA A N 1
ATOM 610 C CA . ALA A 1 82 ? 8.539 -6.183 -6.069 1.00 90.62 82 ALA A CA 1
ATOM 611 C C . ALA A 1 82 ? 9.003 -7.473 -5.375 1.00 90.62 82 ALA A C 1
ATOM 613 O O . ALA A 1 82 ? 9.446 -8.413 -6.034 1.00 90.62 82 ALA A O 1
ATOM 614 N N . SER A 1 83 ? 8.873 -7.538 -4.049 1.00 73.50 83 SER A N 1
ATOM 615 C CA . SER A 1 83 ? 9.141 -8.757 -3.277 1.00 73.50 83 SER A CA 1
ATOM 616 C C . SER A 1 83 ? 7.972 -9.751 -3.313 1.00 73.50 83 SER A C 1
ATOM 618 O O . SER A 1 83 ? 8.152 -10.920 -2.980 1.00 73.50 83 SER A O 1
ATOM 620 N N . ALA A 1 84 ? 6.790 -9.296 -3.745 1.00 59.31 84 ALA A N 1
ATOM 621 C CA . ALA A 1 84 ? 5.511 -10.004 -3.673 1.00 59.31 84 ALA A CA 1
ATOM 622 C C . ALA A 1 84 ? 5.296 -11.177 -4.665 1.00 59.31 84 ALA A C 1
ATOM 624 O O . ALA A 1 84 ? 4.141 -11.519 -4.936 1.00 59.31 84 ALA A O 1
ATOM 625 N N . ALA A 1 85 ? 6.357 -11.797 -5.193 1.00 45.09 85 ALA A N 1
ATOM 626 C CA . ALA A 1 85 ? 6.246 -13.000 -6.032 1.00 45.09 85 ALA A CA 1
ATOM 627 C C . ALA A 1 85 ? 5.730 -14.215 -5.230 1.00 45.09 85 ALA A C 1
ATOM 629 O O . ALA A 1 85 ? 6.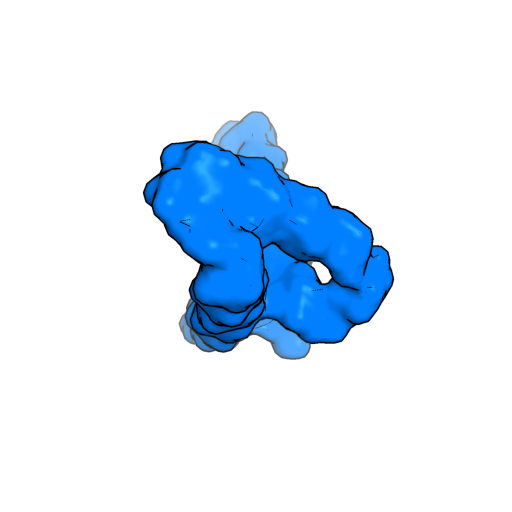334 -14.544 -4.185 1.00 45.09 85 ALA A O 1
#

Sequence (85 aa):
MTPALREYAVAGTLHLDHLAAMADNNAEKHVKARLAAELSEALGQPLDDVRQLLANLLSAHAAEWKAFVNSLGPGSFVAGWASAA